Protein AF-A0A3S1THG5-F1 (afdb_monomer_lite)

Secondary structure (DSSP, 8-state):
--HHHHHHHHHHHHHHHHHHHHHT--HHHHHH--TTT--HHHHHHHTEETTEE-HHHHHHHHHHHHHHHHHHHHHHHHHHHHHHHHHS--

Radius of gyration: 18.38 Å; chains: 1; bounding box: 40×22×56 Å

Structure (mmCIF, N/CA/C/O backbone):
data_AF-A0A3S1THG5-F1
#
_entry.id   AF-A0A3S1THG5-F1
#
loop_
_atom_site.group_PDB
_atom_site.id
_atom_site.type_symbol
_atom_site.label_atom_id
_atom_site.label_alt_id
_atom_site.label_comp_id
_atom_site.label_asym_id
_atom_site.label_entity_id
_atom_site.label_seq_id
_atom_site.pdbx_PDB_ins_code
_atom_site.Cartn_x
_atom_site.Cartn_y
_atom_site.Cartn_z
_atom_site.occupancy
_atom_site.B_iso_or_equiv
_atom_site.auth_seq_id
_atom_site.auth_comp_id
_atom_site.auth_asym_id
_atom_site.auth_atom_id
_atom_site.pdbx_PDB_model_num
ATOM 1 N N . ARG A 1 1 ? -5.877 -8.289 29.674 1.00 56.34 1 ARG A N 1
ATOM 2 C CA . ARG A 1 1 ? -6.646 -8.516 28.420 1.00 56.34 1 ARG A CA 1
ATOM 3 C C . ARG A 1 1 ? -7.825 -7.531 28.279 1.00 56.34 1 ARG A C 1
ATOM 5 O O . ARG A 1 1 ? -8.912 -7.941 27.913 1.00 56.34 1 ARG A O 1
ATOM 12 N N . ILE A 1 2 ? -7.622 -6.238 28.560 1.00 67.00 2 ILE A N 1
ATOM 13 C CA . ILE A 1 2 ? -8.686 -5.206 28.484 1.00 67.00 2 ILE A CA 1
ATOM 14 C C . ILE A 1 2 ? -8.310 -4.119 27.464 1.00 67.00 2 ILE A C 1
ATOM 16 O O . ILE A 1 2 ? -9.158 -3.632 26.731 1.00 67.00 2 ILE A O 1
ATOM 20 N N . VAL A 1 3 ? -7.014 -3.812 27.344 1.00 74.12 3 VAL A N 1
ATOM 21 C CA . VAL A 1 3 ? -6.497 -2.736 26.481 1.00 74.12 3 VAL A CA 1
ATOM 22 C C . VAL A 1 3 ? -6.619 -3.047 24.979 1.00 74.12 3 VAL A C 1
ATOM 24 O O . VAL A 1 3 ? -6.971 -2.172 24.202 1.00 74.12 3 VAL A O 1
ATOM 27 N N . LEU A 1 4 ? -6.393 -4.299 24.557 1.00 72.19 4 LEU A N 1
ATOM 28 C CA . LEU A 1 4 ? -6.436 -4.701 23.138 1.00 72.19 4 LEU A CA 1
ATOM 29 C C . LEU A 1 4 ? -7.772 -4.409 22.416 1.00 72.19 4 LEU A C 1
ATOM 31 O O . LEU A 1 4 ? -7.722 -3.804 21.348 1.00 72.19 4 LEU A O 1
ATOM 35 N N . PRO A 1 5 ? -8.953 -4.798 22.942 1.00 70.19 5 PRO A N 1
ATOM 36 C CA . PRO A 1 5 ? -10.226 -4.528 22.266 1.00 70.19 5 PRO A CA 1
ATOM 37 C C . PRO A 1 5 ? -10.606 -3.040 22.260 1.00 70.19 5 PRO A C 1
ATOM 39 O O . PRO A 1 5 ? -11.219 -2.577 21.305 1.00 70.19 5 PRO A O 1
ATOM 42 N N . VAL A 1 6 ? -10.204 -2.272 23.278 1.00 72.81 6 VAL A N 1
ATOM 43 C CA . VAL A 1 6 ? -10.485 -0.826 23.357 1.00 72.81 6 VAL A CA 1
ATOM 44 C C . VAL A 1 6 ? -9.594 -0.030 22.397 1.00 72.81 6 VAL A C 1
ATOM 46 O O . VAL A 1 6 ? -10.052 0.926 21.778 1.00 72.81 6 VAL A O 1
ATOM 49 N N . SER A 1 7 ? -8.342 -0.455 22.207 1.00 78.44 7 SER A N 1
ATOM 50 C CA . SER A 1 7 ? -7.414 0.160 21.248 1.00 78.44 7 SER A CA 1
ATOM 51 C C . SER A 1 7 ? -7.599 -0.332 19.809 1.00 78.44 7 SER A C 1
ATOM 53 O O . SER A 1 7 ? -6.985 0.216 18.897 1.00 78.44 7 SER A O 1
ATOM 55 N N . MET A 1 8 ? -8.437 -1.345 19.577 1.00 75.75 8 MET A N 1
ATOM 56 C CA . MET A 1 8 ? -8.678 -1.956 18.266 1.00 75.75 8 MET A CA 1
ATOM 57 C C . MET A 1 8 ? -9.054 -0.955 17.152 1.00 75.75 8 MET A C 1
ATOM 59 O O . MET A 1 8 ? -8.446 -1.044 16.084 1.00 75.75 8 MET A O 1
ATOM 63 N N . PRO A 1 9 ? -9.958 0.031 17.355 1.00 74.44 9 PRO A N 1
ATOM 64 C CA . PRO A 1 9 ? -10.230 1.053 16.337 1.00 74.44 9 PRO A CA 1
ATOM 65 C C . PRO A 1 9 ? -9.019 1.957 16.054 1.00 74.44 9 PRO A C 1
ATOM 67 O O . PRO A 1 9 ? -8.782 2.318 14.903 1.00 74.44 9 PRO A O 1
ATOM 70 N N . GLY A 1 10 ? -8.211 2.275 17.072 1.00 79.06 10 GLY A N 1
ATOM 71 C CA . GLY A 1 10 ? -6.978 3.053 16.905 1.00 79.06 10 GLY A CA 1
ATOM 72 C C . GLY A 1 10 ? -5.892 2.284 16.146 1.00 79.06 10 GLY A C 1
ATOM 73 O O . GLY A 1 10 ? -5.256 2.832 15.249 1.00 79.06 10 GLY A O 1
ATOM 74 N N . ILE A 1 11 ? -5.727 0.993 16.443 1.00 82.88 11 ILE A N 1
ATOM 75 C CA . ILE A 1 11 ? -4.802 0.095 15.733 1.00 82.88 11 ILE A CA 1
ATOM 76 C C . ILE A 1 11 ? -5.246 -0.088 14.280 1.00 82.88 11 ILE A C 1
ATOM 78 O O . ILE A 1 11 ? -4.408 -0.067 13.383 1.00 82.88 11 ILE A O 1
ATOM 82 N N . ALA A 1 12 ? -6.551 -0.220 14.027 1.00 79.75 12 ALA A N 1
ATOM 83 C CA . ALA A 1 12 ? -7.089 -0.289 12.673 1.00 79.75 12 ALA A CA 1
ATOM 84 C C . ALA A 1 12 ? -6.800 1.000 11.885 1.00 79.75 12 ALA A C 1
ATOM 86 O O . ALA A 1 12 ? -6.320 0.927 10.756 1.00 79.75 12 ALA A O 1
ATOM 87 N N . ALA A 1 13 ? -7.011 2.175 12.487 1.00 79.75 13 ALA A N 1
ATOM 88 C CA . ALA A 1 13 ? -6.683 3.455 11.859 1.00 79.75 13 ALA A CA 1
ATOM 89 C C . ALA A 1 13 ? -5.179 3.583 11.555 1.00 79.75 13 ALA A C 1
ATOM 91 O O . ALA A 1 13 ? -4.806 3.906 10.428 1.00 79.75 13 ALA A O 1
ATOM 92 N N . ALA A 1 14 ? -4.314 3.264 12.523 1.00 84.56 14 ALA A N 1
ATOM 93 C CA . ALA A 1 14 ? -2.862 3.283 12.343 1.00 84.56 14 ALA A CA 1
ATOM 94 C C . ALA A 1 14 ? -2.395 2.282 11.274 1.00 84.56 14 ALA A C 1
ATOM 96 O O . ALA A 1 14 ? -1.540 2.610 10.456 1.00 84.56 14 ALA A O 1
ATOM 97 N N . GLY A 1 15 ? -2.985 1.086 11.238 1.00 85.81 15 GLY A N 1
ATOM 98 C CA . GLY A 1 15 ? -2.687 0.062 10.241 1.00 85.81 15 GLY A CA 1
ATOM 99 C C . GLY A 1 15 ? -3.049 0.508 8.829 1.00 85.81 15 GLY A C 1
ATOM 100 O O . GLY A 1 15 ? -2.271 0.295 7.902 1.00 85.81 15 GLY A O 1
ATOM 101 N N . VAL A 1 16 ? -4.188 1.185 8.655 1.00 83.25 16 VAL A N 1
ATOM 102 C CA . VAL A 1 16 ? -4.566 1.678 7.329 1.00 83.25 16 VAL A CA 1
ATOM 103 C C . VAL A 1 16 ? -3.752 2.901 6.915 1.00 83.25 16 VAL A C 1
ATOM 105 O O . VAL A 1 16 ? -3.327 2.971 5.765 1.00 83.25 16 VAL A O 1
ATOM 108 N N . LEU A 1 17 ? -3.465 3.834 7.825 1.00 83.12 17 LEU A N 1
ATOM 109 C CA . LEU A 1 17 ? -2.533 4.929 7.536 1.00 83.12 17 LEU A CA 1
ATOM 110 C C . LEU A 1 17 ? -1.149 4.393 7.148 1.00 83.12 17 LEU A C 1
ATOM 112 O O . LEU A 1 17 ? -0.583 4.835 6.152 1.00 83.12 17 LEU A O 1
ATOM 116 N N . GLY A 1 18 ? -0.642 3.393 7.874 1.00 88.06 18 GLY A N 1
ATOM 117 C CA . GLY A 1 18 ? 0.606 2.706 7.545 1.00 88.06 18 GLY A CA 1
ATOM 118 C C . GLY A 1 18 ? 0.560 2.036 6.173 1.00 88.06 18 GLY A C 1
ATOM 119 O O . GLY A 1 18 ? 1.503 2.169 5.398 1.00 88.06 18 GLY A O 1
ATOM 120 N N . PHE A 1 19 ? -0.556 1.387 5.829 1.00 87.38 19 PHE A N 1
ATOM 121 C CA . PHE A 1 19 ? -0.766 0.818 4.500 1.00 87.38 19 PHE A CA 1
ATOM 122 C C . PHE A 1 19 ? -0.746 1.890 3.406 1.00 87.38 19 PHE A C 1
ATOM 124 O O . PHE A 1 19 ? -0.045 1.721 2.416 1.00 87.38 19 PHE A O 1
ATOM 131 N N . ILE A 1 20 ? -1.461 3.005 3.584 1.00 84.56 20 ILE A N 1
ATOM 132 C CA . ILE A 1 20 ? -1.485 4.111 2.614 1.00 84.56 20 ILE A CA 1
ATOM 133 C C . ILE A 1 20 ? -0.077 4.678 2.414 1.00 84.56 20 ILE A C 1
ATOM 135 O O . ILE A 1 20 ? 0.330 4.894 1.274 1.00 84.56 20 ILE A O 1
ATOM 139 N N . LEU A 1 21 ? 0.672 4.896 3.497 1.00 86.44 21 LEU A N 1
ATOM 140 C CA . LEU A 1 21 ? 2.040 5.412 3.433 1.00 86.44 21 LEU A CA 1
ATOM 141 C C . LEU A 1 21 ? 2.974 4.439 2.707 1.00 86.44 21 LEU A C 1
ATOM 143 O O . LEU A 1 21 ? 3.671 4.847 1.785 1.00 86.44 21 LEU A O 1
ATOM 147 N N . ALA A 1 22 ? 2.948 3.156 3.072 1.00 87.62 22 ALA A N 1
ATOM 148 C CA . ALA A 1 22 ? 3.798 2.138 2.459 1.00 87.62 22 ALA A CA 1
ATOM 149 C C . ALA A 1 22 ? 3.438 1.875 0.988 1.00 87.62 22 ALA A C 1
ATOM 151 O O . ALA A 1 22 ? 4.320 1.648 0.167 1.00 87.62 22 ALA A O 1
ATOM 152 N N . TRP A 1 23 ? 2.150 1.926 0.639 1.00 87.31 23 TRP A N 1
ATOM 153 C CA . TRP A 1 23 ? 1.668 1.689 -0.722 1.00 87.31 23 TRP A CA 1
ATOM 154 C C . TRP A 1 23 ? 2.021 2.824 -1.690 1.00 87.31 23 TRP A C 1
ATOM 156 O O . TRP A 1 23 ? 2.239 2.577 -2.875 1.00 87.31 23 TRP A O 1
ATOM 166 N N . ASN A 1 24 ? 2.084 4.063 -1.195 1.00 84.50 24 ASN A N 1
ATOM 167 C CA . ASN A 1 24 ? 2.496 5.228 -1.981 1.00 84.50 24 ASN A CA 1
ATOM 168 C C . ASN A 1 24 ? 4.014 5.444 -1.990 1.00 84.50 24 ASN A C 1
ATOM 170 O O . ASN A 1 24 ? 4.491 6.342 -2.685 1.00 84.50 24 ASN A O 1
ATOM 174 N N . GLU A 1 25 ? 4.775 4.667 -1.220 1.00 87.94 25 GLU A N 1
ATOM 175 C CA . GLU A 1 25 ? 6.216 4.852 -1.133 1.00 87.94 25 GLU A CA 1
ATOM 176 C C . GLU A 1 25 ? 6.881 4.457 -2.464 1.00 87.94 25 GLU A C 1
ATOM 178 O O . GLU A 1 25 ? 6.829 3.305 -2.907 1.00 87.94 25 GLU A O 1
ATOM 183 N N . PHE A 1 26 ? 7.475 5.455 -3.122 1.00 87.06 26 PHE A N 1
ATOM 184 C CA . PHE A 1 26 ? 8.127 5.305 -4.418 1.00 87.06 26 PHE A CA 1
ATOM 185 C C . PHE A 1 26 ? 9.653 5.312 -4.321 1.00 87.06 26 PHE A C 1
ATOM 187 O O . PHE A 1 26 ? 10.301 4.582 -5.066 1.00 87.06 26 PHE A O 1
ATOM 194 N N . LEU A 1 27 ? 10.247 6.138 -3.454 1.00 85.81 27 LEU A N 1
ATOM 195 C CA . LEU A 1 27 ? 11.689 6.386 -3.476 1.00 85.81 27 LEU A CA 1
ATOM 196 C C . LEU A 1 27 ? 12.479 5.217 -2.890 1.00 85.81 27 LEU A C 1
ATOM 198 O O . LEU A 1 27 ? 13.437 4.763 -3.516 1.00 85.81 27 LEU A O 1
ATOM 202 N N . PHE A 1 28 ? 12.069 4.685 -1.738 1.00 86.94 28 PHE A N 1
ATOM 203 C CA . PHE A 1 28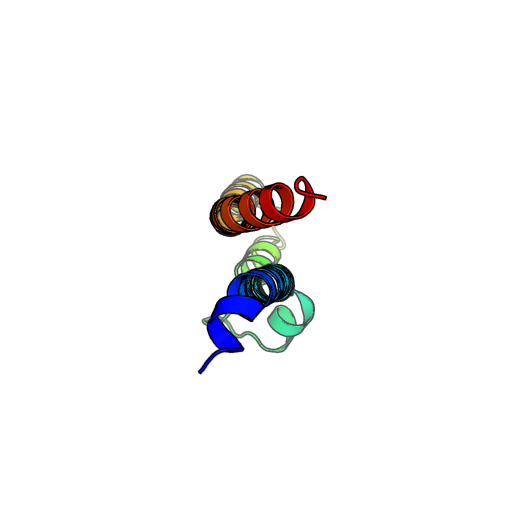 ? 12.665 3.455 -1.215 1.00 86.94 28 PHE A CA 1
ATOM 204 C C . PHE A 1 28 ? 12.419 2.298 -2.167 1.00 86.94 28 PHE A C 1
ATOM 206 O O . PHE A 1 28 ? 13.349 1.547 -2.453 1.00 86.94 28 PHE A O 1
ATOM 213 N N . ALA A 1 29 ? 11.202 2.166 -2.696 1.00 87.31 29 ALA A N 1
ATOM 214 C CA . ALA A 1 29 ? 10.911 1.113 -3.656 1.00 87.31 29 ALA A CA 1
ATOM 215 C C . ALA A 1 29 ? 11.813 1.213 -4.897 1.00 87.31 29 ALA A C 1
ATOM 217 O O . ALA A 1 29 ? 12.356 0.203 -5.330 1.00 87.31 29 ALA A O 1
ATOM 218 N N . LEU A 1 30 ? 12.042 2.404 -5.446 1.00 86.44 30 LEU A N 1
ATOM 219 C CA . LEU A 1 30 ? 12.902 2.601 -6.614 1.00 86.44 30 LEU A CA 1
ATOM 220 C C . LEU A 1 30 ? 14.359 2.205 -6.341 1.00 86.44 30 LEU A C 1
ATOM 222 O O . LEU A 1 30 ? 15.002 1.617 -7.204 1.00 86.44 30 LEU A O 1
ATOM 226 N N . VAL A 1 31 ? 14.874 2.527 -5.154 1.00 88.94 31 VAL A N 1
ATOM 227 C CA . VAL A 1 31 ? 16.283 2.300 -4.801 1.00 88.94 31 VAL A CA 1
ATOM 228 C C . VAL A 1 31 ? 16.550 0.851 -4.382 1.00 88.94 31 VAL A C 1
ATOM 230 O O . VAL A 1 31 ? 17.602 0.307 -4.708 1.00 88.94 31 VAL A O 1
ATOM 233 N N . LEU A 1 32 ? 15.622 0.222 -3.655 1.00 89.38 32 LEU A N 1
ATOM 234 C CA . LEU A 1 32 ? 15.805 -1.119 -3.085 1.00 89.38 32 LEU A CA 1
ATOM 235 C C . LEU A 1 32 ? 15.194 -2.247 -3.925 1.00 89.38 32 LEU A C 1
ATOM 237 O O . LEU A 1 32 ? 15.539 -3.411 -3.709 1.00 89.38 32 LEU A O 1
ATOM 241 N N . SER A 1 33 ? 14.266 -1.949 -4.840 1.00 86.88 33 SER A N 1
ATOM 242 C CA . SER A 1 33 ? 13.641 -2.989 -5.661 1.00 86.88 33 SER A CA 1
ATOM 243 C C . SER A 1 33 ? 14.520 -3.412 -6.836 1.00 86.88 33 SER A C 1
ATOM 245 O O . SER A 1 33 ? 15.279 -2.635 -7.408 1.00 86.88 33 SER A O 1
ATOM 247 N N . GLY A 1 34 ? 14.406 -4.687 -7.201 1.00 82.06 34 GLY A N 1
ATOM 248 C CA . GLY A 1 34 ? 15.009 -5.268 -8.392 1.00 82.06 34 GLY A CA 1
ATOM 249 C C . GLY A 1 34 ? 13.945 -5.687 -9.412 1.00 82.06 34 GLY A C 1
ATOM 250 O O . GLY A 1 34 ? 12.745 -5.554 -9.162 1.00 82.06 34 GLY A O 1
ATOM 251 N N . PRO A 1 35 ? 14.347 -6.293 -10.544 1.00 76.75 35 PRO A N 1
ATOM 252 C CA . PRO A 1 35 ? 13.445 -6.605 -11.660 1.00 76.75 35 PRO A CA 1
ATOM 253 C C . PRO A 1 35 ? 12.231 -7.479 -11.304 1.00 76.75 35 PRO A C 1
ATOM 255 O O . PRO A 1 35 ? 11.226 -7.454 -12.005 1.00 76.75 35 PRO A O 1
ATOM 258 N N . LYS A 1 36 ? 12.323 -8.272 -10.228 1.00 82.62 36 LYS A N 1
ATOM 259 C CA . LYS A 1 36 ? 11.252 -9.164 -9.750 1.00 82.62 36 LYS A CA 1
ATOM 260 C C . LYS A 1 36 ? 10.541 -8.666 -8.487 1.00 82.62 36 LYS A C 1
ATOM 262 O O . LYS A 1 36 ? 9.581 -9.296 -8.060 1.00 82.62 36 LYS A O 1
ATOM 267 N N . THR A 1 37 ? 11.019 -7.583 -7.878 1.00 86.00 37 THR A N 1
ATOM 268 C CA . THR A 1 37 ? 10.487 -7.034 -6.617 1.00 86.00 37 THR A CA 1
ATOM 269 C C . THR A 1 37 ? 10.001 -5.594 -6.763 1.00 86.00 37 THR A C 1
ATOM 271 O O . THR A 1 37 ? 9.686 -4.950 -5.765 1.00 86.00 37 THR A O 1
ATOM 274 N N . ALA A 1 38 ? 9.929 -5.089 -7.998 1.00 82.19 38 ALA A N 1
ATOM 275 C CA . ALA A 1 38 ? 9.397 -3.770 -8.299 1.00 82.19 38 ALA A CA 1
ATOM 276 C C . ALA A 1 38 ? 7.950 -3.646 -7.808 1.00 82.19 38 ALA A C 1
ATOM 278 O O . ALA A 1 38 ? 7.090 -4.476 -8.114 1.00 82.19 38 ALA A O 1
ATOM 279 N N . THR A 1 39 ? 7.685 -2.587 -7.049 1.00 86.44 39 THR A N 1
ATOM 280 C CA . THR A 1 39 ? 6.327 -2.232 -6.642 1.00 86.44 39 THR A CA 1
ATOM 281 C C . THR A 1 39 ? 5.569 -1.643 -7.828 1.00 86.44 39 THR A C 1
ATOM 283 O O . THR A 1 39 ? 6.166 -1.206 -8.815 1.00 86.44 39 THR A O 1
ATOM 286 N N . ILE A 1 40 ? 4.236 -1.614 -7.742 1.00 84.50 40 ILE A N 1
ATOM 287 C CA . ILE A 1 40 ? 3.387 -1.090 -8.821 1.00 84.50 40 ILE A CA 1
ATOM 288 C C . ILE A 1 40 ? 3.821 0.330 -9.245 1.00 84.50 40 ILE A C 1
ATOM 290 O O . ILE A 1 40 ? 4.031 0.522 -10.440 1.00 84.50 40 ILE A O 1
ATOM 294 N N . PRO A 1 41 ? 4.060 1.301 -8.337 1.00 82.25 41 PRO A N 1
ATOM 295 C CA . PRO A 1 41 ? 4.528 2.636 -8.725 1.00 82.25 41 PRO A CA 1
ATOM 296 C C . PRO A 1 41 ? 5.848 2.633 -9.515 1.00 82.25 41 PRO A C 1
ATOM 298 O O . PRO A 1 41 ? 5.973 3.340 -10.515 1.00 82.25 41 PRO A O 1
ATOM 301 N N . VAL A 1 42 ? 6.814 1.801 -9.115 1.00 84.88 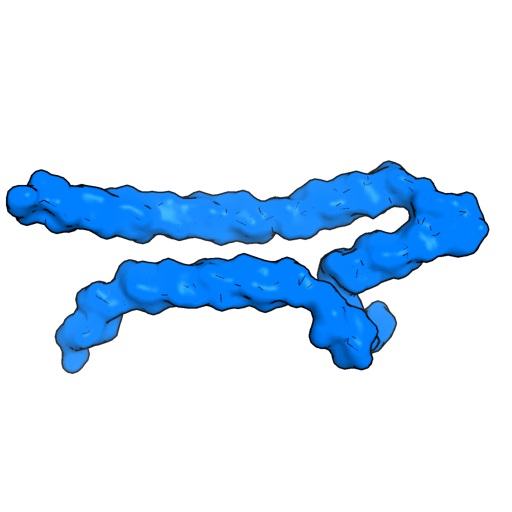42 VAL A N 1
ATOM 302 C CA . VAL A 1 42 ? 8.119 1.677 -9.790 1.00 84.88 42 VAL A CA 1
ATOM 303 C C . VAL A 1 42 ? 7.967 1.031 -11.166 1.00 84.88 42 VAL A C 1
ATOM 305 O O . VAL A 1 42 ? 8.526 1.516 -12.149 1.00 84.88 42 VAL A O 1
ATOM 308 N N . ALA A 1 43 ? 7.153 -0.021 -11.269 1.00 83.56 43 ALA A N 1
ATOM 309 C CA . ALA A 1 43 ? 6.861 -0.677 -12.538 1.00 83.56 43 ALA A CA 1
ATOM 310 C C . ALA A 1 43 ? 6.146 0.265 -13.522 1.00 83.56 43 ALA A C 1
ATOM 312 O O . ALA A 1 43 ? 6.463 0.263 -14.709 1.00 83.56 43 ALA A O 1
ATOM 313 N N . LEU A 1 44 ? 5.225 1.110 -13.041 1.00 83.62 44 LEU A N 1
ATOM 314 C CA . LEU A 1 44 ? 4.551 2.122 -13.862 1.00 83.62 44 LEU A CA 1
ATOM 315 C C . LEU A 1 44 ? 5.514 3.197 -14.364 1.00 83.62 44 LEU A C 1
ATOM 317 O O . LEU A 1 44 ? 5.417 3.601 -15.522 1.00 83.62 44 LEU A O 1
ATOM 321 N N . ALA A 1 45 ? 6.457 3.636 -13.528 1.00 81.81 45 ALA A N 1
ATOM 322 C CA . ALA A 1 45 ? 7.497 4.570 -13.946 1.00 81.81 45 ALA A CA 1
ATOM 323 C C . ALA A 1 45 ? 8.385 3.968 -15.050 1.00 81.81 45 ALA A C 1
ATOM 325 O O . ALA A 1 45 ? 8.705 4.654 -16.017 1.00 81.81 45 ALA A O 1
ATOM 326 N N . ALA A 1 46 ? 8.691 2.669 -14.977 1.00 77.81 46 ALA A N 1
ATOM 327 C CA . ALA A 1 46 ? 9.465 1.961 -15.999 1.00 77.81 46 ALA A CA 1
ATOM 328 C C . ALA A 1 46 ? 8.735 1.803 -17.354 1.00 77.81 46 ALA A C 1
ATOM 330 O O . ALA A 1 46 ? 9.379 1.552 -18.373 1.00 77.81 46 ALA A O 1
ATOM 331 N N . LEU A 1 47 ? 7.405 1.980 -17.408 1.00 75.50 47 LEU A N 1
ATOM 332 C CA . LEU A 1 47 ? 6.640 1.992 -18.667 1.00 75.50 47 LEU A CA 1
ATOM 333 C C . LEU A 1 47 ? 6.851 3.275 -19.491 1.00 75.50 47 LEU A C 1
ATOM 335 O O . LEU A 1 47 ? 6.413 3.344 -20.645 1.00 75.50 47 LEU A O 1
ATOM 339 N N . GLN A 1 48 ? 7.523 4.280 -18.925 1.00 69.56 48 GLN A N 1
ATOM 340 C CA . GLN A 1 48 ? 8.028 5.437 -19.657 1.00 69.56 48 GLN A CA 1
ATOM 341 C C . GLN A 1 48 ? 9.334 5.036 -20.360 1.00 69.56 48 GLN A C 1
ATOM 343 O O . GLN A 1 48 ? 10.418 5.091 -19.790 1.00 69.56 48 GLN A O 1
ATOM 348 N N . THR A 1 49 ? 9.223 4.549 -21.596 1.00 65.75 49 THR A N 1
ATOM 349 C CA . THR A 1 49 ? 10.361 4.091 -22.414 1.00 65.75 49 THR A CA 1
ATOM 350 C C . THR A 1 49 ? 10.809 5.189 -23.390 1.00 65.75 49 THR A C 1
ATOM 352 O O . THR A 1 49 ? 10.017 6.059 -23.746 1.00 65.75 49 THR A O 1
ATOM 355 N N . SER A 1 50 ? 12.044 5.117 -23.906 1.00 57.72 50 SER A N 1
ATOM 356 C CA . SER A 1 50 ? 12.600 6.051 -24.910 1.00 57.72 50 SER A CA 1
ATOM 357 C C . SER A 1 50 ? 11.775 6.218 -26.198 1.00 57.72 50 SER A C 1
ATOM 359 O O . SER A 1 50 ? 11.997 7.173 -26.931 1.00 57.72 50 SER A O 1
ATOM 361 N N . ASN A 1 51 ? 10.814 5.328 -26.470 1.00 62.09 51 ASN A N 1
ATOM 362 C CA . ASN A 1 51 ? 9.902 5.401 -27.623 1.00 62.09 51 ASN A CA 1
ATOM 363 C C . ASN A 1 51 ? 8.597 6.176 -27.336 1.00 62.09 51 ASN A C 1
ATOM 365 O O . ASN A 1 51 ? 7.689 6.172 -28.165 1.00 62.09 51 ASN A O 1
ATOM 369 N N . GLY A 1 52 ? 8.484 6.817 -26.168 1.00 66.75 52 GLY A N 1
ATOM 370 C CA . GLY A 1 52 ? 7.302 7.561 -25.737 1.00 66.75 52 GLY A CA 1
ATOM 371 C C . GLY A 1 52 ? 6.530 6.873 -24.610 1.00 66.75 52 GLY A C 1
ATOM 372 O O . GLY A 1 52 ? 6.734 5.700 -24.284 1.00 66.75 52 GLY A O 1
ATOM 373 N N . VAL A 1 53 ? 5.625 7.628 -23.987 1.00 72.69 53 VAL A N 1
ATOM 374 C CA . VAL A 1 53 ? 4.801 7.130 -22.881 1.00 72.69 53 VAL A CA 1
ATOM 375 C C . VAL A 1 53 ? 3.733 6.192 -23.436 1.00 72.69 53 VAL A C 1
ATOM 377 O O . VAL A 1 53 ? 2.887 6.595 -24.233 1.00 72.69 53 VAL A O 1
ATOM 380 N N . GLN A 1 54 ? 3.721 4.940 -22.979 1.00 78.19 54 GLN A N 1
ATOM 381 C CA . GLN A 1 54 ? 2.639 4.000 -23.278 1.00 78.19 54 GLN A CA 1
ATOM 382 C C . GLN A 1 54 ? 1.409 4.332 -22.422 1.00 78.19 54 GLN A C 1
ATOM 384 O O . GLN A 1 54 ? 1.075 3.596 -21.494 1.00 78.19 54 GLN A O 1
ATOM 389 N N . ILE A 1 55 ? 0.741 5.450 -22.735 1.00 80.88 55 ILE A N 1
ATOM 390 C CA . ILE A 1 55 ? -0.353 6.036 -21.940 1.00 80.88 55 ILE A CA 1
ATOM 391 C C . ILE A 1 55 ? -1.417 4.986 -21.613 1.00 80.88 55 ILE A C 1
ATOM 393 O O . ILE A 1 55 ? -1.788 4.847 -20.456 1.00 80.88 55 ILE A O 1
ATOM 397 N N . ALA A 1 56 ? -1.825 4.164 -22.587 1.00 82.88 56 ALA A N 1
ATOM 398 C CA . ALA A 1 56 ? -2.809 3.102 -22.365 1.00 82.88 56 ALA A CA 1
ATOM 399 C C . ALA A 1 56 ? -2.394 2.104 -21.263 1.00 82.88 56 ALA A C 1
ATOM 401 O O . ALA A 1 56 ? -3.209 1.736 -20.418 1.00 82.88 56 ALA A O 1
ATOM 402 N N . LYS A 1 57 ? -1.119 1.689 -21.232 1.00 82.06 57 LYS A N 1
ATOM 403 C CA . LYS A 1 57 ? -0.608 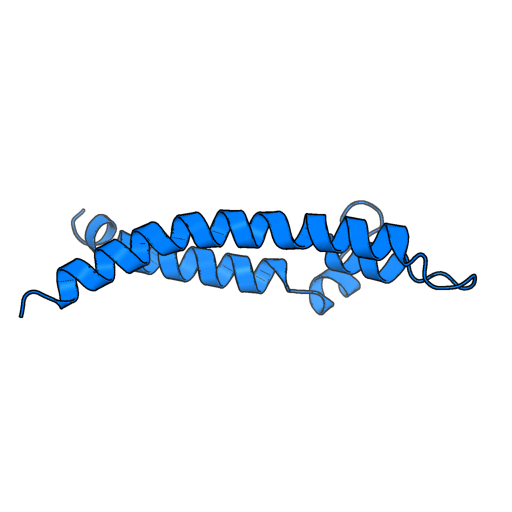0.748 -20.221 1.00 82.06 57 LYS A CA 1
ATOM 404 C C . LYS A 1 57 ? -0.417 1.421 -18.865 1.00 82.06 57 LYS A C 1
ATOM 406 O O . LYS A 1 57 ? -0.739 0.821 -17.843 1.00 82.06 57 LYS A O 1
ATOM 411 N N . VAL A 1 58 ? 0.057 2.667 -18.859 1.00 85.31 58 VAL A N 1
ATOM 412 C CA . VAL A 1 58 ? 0.201 3.466 -17.636 1.00 85.31 58 VAL A CA 1
ATOM 413 C C . VAL A 1 58 ? -1.167 3.703 -16.998 1.00 85.31 58 VAL A C 1
ATOM 415 O O . VAL A 1 58 ? -1.339 3.406 -15.822 1.00 85.31 58 VAL A O 1
ATOM 418 N N . SER A 1 59 ? -2.170 4.141 -17.762 1.00 85.06 59 SER A N 1
ATOM 419 C CA . SER A 1 59 ? -3.534 4.355 -17.266 1.00 85.06 59 SER A CA 1
ATOM 420 C C . SER A 1 59 ? -4.158 3.073 -16.714 1.00 85.06 59 SER A C 1
ATOM 422 O O . SER A 1 59 ? -4.703 3.096 -15.613 1.00 85.06 59 SER A O 1
ATOM 424 N N . ALA A 1 60 ? -4.038 1.943 -17.422 1.00 86.62 60 ALA A N 1
ATOM 425 C CA . ALA A 1 60 ? -4.531 0.656 -16.930 1.00 86.62 60 ALA A CA 1
ATOM 426 C C . ALA A 1 60 ? -3.868 0.261 -15.602 1.00 86.62 60 ALA A C 1
ATOM 428 O O . ALA A 1 60 ? -4.538 -0.150 -14.655 1.00 86.62 60 ALA A O 1
ATOM 429 N N . GLY A 1 61 ? -2.553 0.437 -15.503 1.00 86.56 61 GLY A N 1
ATOM 430 C CA . GLY A 1 61 ? -1.817 0.125 -14.291 1.00 86.56 61 GLY A CA 1
ATOM 431 C C . GLY A 1 61 ? -2.092 1.093 -13.129 1.00 86.56 61 GLY A C 1
ATOM 432 O O . GLY A 1 61 ? -2.125 0.657 -11.982 1.00 86.56 61 GLY A O 1
ATOM 433 N N . VAL A 1 62 ? -2.396 2.367 -13.400 1.00 86.38 62 VAL A N 1
ATOM 434 C CA . VAL A 1 62 ? -2.863 3.333 -12.386 1.00 86.38 62 VA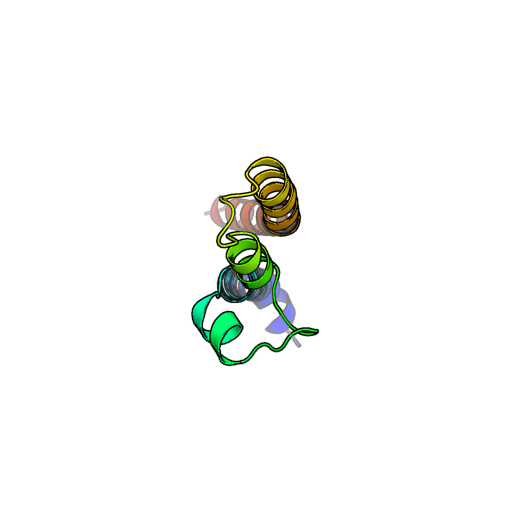L A CA 1
ATOM 435 C C . VAL A 1 62 ? -4.231 2.932 -11.831 1.00 86.38 62 VAL A C 1
ATOM 437 O O . VAL A 1 62 ? -4.427 2.962 -10.618 1.00 86.38 62 VAL A O 1
ATOM 440 N N . VAL A 1 63 ? -5.166 2.486 -12.676 1.00 89.06 63 VAL A N 1
ATOM 441 C CA . VAL A 1 63 ? -6.466 1.967 -12.209 1.00 89.06 63 VAL A CA 1
ATOM 442 C C . VAL A 1 63 ? -6.268 0.765 -11.279 1.00 89.06 63 VAL A C 1
ATOM 444 O O . VAL A 1 63 ? -6.883 0.699 -10.213 1.00 89.06 63 VAL A O 1
ATOM 447 N N . LEU A 1 64 ? -5.355 -0.147 -11.630 1.00 87.44 64 LEU A N 1
ATOM 448 C CA . LEU A 1 64 ? -4.986 -1.274 -10.767 1.00 87.44 64 LEU A CA 1
ATOM 449 C C . LEU A 1 64 ? -4.304 -0.825 -9.465 1.00 87.44 64 LEU A C 1
ATOM 451 O O . LEU A 1 64 ? -4.542 -1.426 -8.420 1.00 87.44 64 LEU A O 1
ATOM 455 N N . ALA A 1 65 ? -3.500 0.240 -9.497 1.00 87.19 65 ALA A N 1
ATOM 456 C CA . ALA A 1 65 ? -2.843 0.794 -8.313 1.00 87.19 65 ALA A CA 1
ATOM 457 C C . ALA A 1 65 ? -3.832 1.431 -7.319 1.00 87.19 65 ALA A C 1
ATOM 459 O O . ALA A 1 65 ? -3.587 1.402 -6.112 1.00 87.19 65 ALA A O 1
ATOM 460 N N . ILE A 1 66 ? -4.950 1.980 -7.811 1.00 88.25 66 ILE A N 1
ATOM 461 C CA . ILE A 1 66 ? -5.992 2.630 -6.997 1.00 88.25 66 ILE A CA 1
ATOM 462 C C . ILE A 1 66 ? -6.918 1.607 -6.319 1.00 88.25 66 ILE A C 1
ATOM 464 O O . ILE A 1 66 ? -7.386 1.851 -5.205 1.00 88.25 66 ILE A O 1
ATOM 468 N N . LEU A 1 67 ? -7.168 0.450 -6.942 1.00 89.25 67 LEU A N 1
ATOM 469 C CA . LEU A 1 67 ? -8.034 -0.614 -6.405 1.00 89.25 67 LEU A CA 1
ATOM 470 C C . LEU A 1 67 ? -7.797 -0.939 -4.914 1.00 89.25 67 LEU A C 1
ATOM 472 O O . LEU A 1 67 ? -8.758 -0.902 -4.143 1.00 89.25 67 LEU A O 1
ATOM 476 N N . PRO A 1 68 ? -6.565 -1.230 -4.462 1.00 84.75 68 PRO A N 1
ATOM 477 C CA . PRO A 1 68 ? -6.315 -1.563 -3.063 1.00 84.75 68 PRO A CA 1
ATOM 478 C C . PRO A 1 68 ? -6.571 -0.399 -2.101 1.00 84.75 68 PRO A C 1
ATOM 480 O O . PRO A 1 68 ? -7.027 -0.647 -0.986 1.00 84.75 68 PRO A O 1
ATOM 483 N N . LEU A 1 69 ? -6.377 0.861 -2.517 1.00 84.50 69 LEU A N 1
ATOM 484 C CA . LEU A 1 69 ? -6.784 2.015 -1.703 1.00 84.50 69 LEU A CA 1
ATOM 485 C C . LEU A 1 69 ? -8.306 2.090 -1.557 1.00 84.50 69 LEU A C 1
ATOM 487 O O . LEU A 1 69 ? -8.803 2.395 -0.475 1.00 84.50 69 LEU A O 1
ATOM 491 N N . VAL A 1 70 ? -9.053 1.794 -2.622 1.00 86.94 70 VAL A N 1
ATOM 492 C CA . VAL A 1 70 ? -10.525 1.759 -2.586 1.00 86.94 70 VAL A CA 1
ATOM 493 C C . VAL A 1 70 ? -11.024 0.629 -1.684 1.00 86.94 70 VAL A C 1
ATOM 495 O O . VAL A 1 70 ? -11.966 0.808 -0.915 1.00 86.94 70 VAL A O 1
ATOM 498 N N . VAL A 1 71 ? -10.374 -0.533 -1.728 1.00 86.25 71 VAL A N 1
ATOM 499 C CA . VAL A 1 71 ? -10.683 -1.642 -0.820 1.00 86.25 71 VAL A CA 1
ATOM 500 C C . VAL A 1 71 ? -10.381 -1.240 0.624 1.00 86.25 71 VAL A C 1
ATOM 502 O O . VAL A 1 71 ? -11.253 -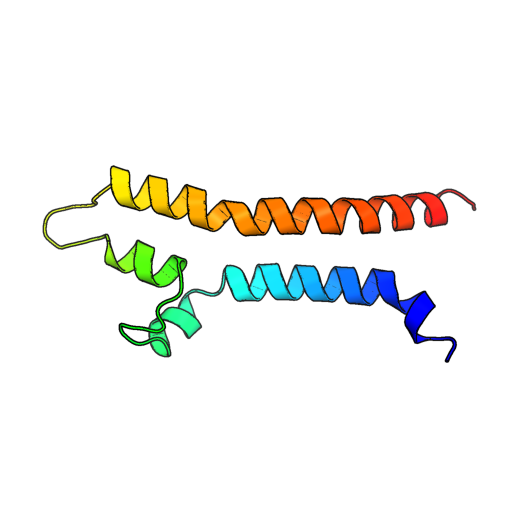1.372 1.483 1.00 86.25 71 VAL A O 1
ATOM 505 N N . ALA A 1 72 ? -9.192 -0.691 0.890 1.00 82.12 72 ALA A N 1
ATOM 506 C CA . ALA A 1 72 ? -8.787 -0.238 2.217 1.00 82.12 72 ALA A CA 1
ATOM 507 C C . ALA A 1 72 ? -9.735 0.836 2.771 1.00 82.12 72 ALA A C 1
ATOM 509 O O . ALA A 1 72 ? -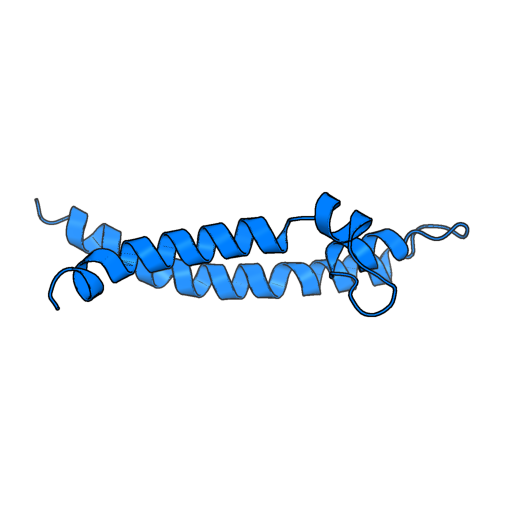10.155 0.742 3.924 1.00 82.12 72 ALA A O 1
ATOM 510 N N . SER A 1 73 ? -10.149 1.810 1.956 1.00 79.00 73 SER A N 1
ATOM 511 C CA . SER A 1 73 ? -11.061 2.875 2.386 1.00 79.00 73 SER A CA 1
ATOM 512 C C . SER A 1 73 ? -12.424 2.337 2.827 1.00 79.00 73 SER A C 1
ATOM 514 O O . SER A 1 73 ? -12.965 2.808 3.827 1.00 79.00 73 SER A O 1
ATOM 516 N N . ARG A 1 74 ? -12.941 1.281 2.184 1.00 81.00 74 ARG A N 1
ATOM 517 C CA . ARG A 1 74 ? -14.178 0.608 2.612 1.00 81.00 74 ARG A CA 1
ATOM 518 C C . ARG A 1 74 ? -14.048 -0.022 4.003 1.00 81.00 74 ARG A C 1
ATOM 520 O O . ARG A 1 74 ? -15.005 0.001 4.778 1.00 81.00 74 ARG A O 1
ATOM 527 N N . PHE A 1 75 ? -12.877 -0.567 4.340 1.00 75.06 75 PHE A N 1
ATOM 528 C CA . PHE A 1 75 ? -12.607 -1.079 5.687 1.00 75.06 75 PHE A CA 1
ATOM 529 C C . PHE A 1 75 ? -12.513 0.056 6.709 1.00 75.06 75 PHE A C 1
ATOM 531 O O . PHE A 1 75 ? -13.143 -0.038 7.761 1.00 75.06 75 PHE A O 1
ATOM 538 N N . ILE A 1 76 ? -11.813 1.151 6.387 1.00 72.44 76 ILE A N 1
ATOM 539 C CA . ILE A 1 76 ? -11.706 2.330 7.266 1.00 72.44 76 ILE A CA 1
ATOM 540 C C . ILE A 1 76 ? -13.081 2.916 7.580 1.00 72.44 76 ILE A C 1
ATOM 542 O O . ILE A 1 76 ? -13.352 3.242 8.732 1.00 72.44 76 ILE A O 1
ATOM 546 N N . GLN A 1 77 ? -13.952 3.053 6.574 1.00 70.06 77 GLN A N 1
ATOM 547 C CA . GLN A 1 77 ? -15.281 3.647 6.741 1.00 70.06 77 GLN A CA 1
ATOM 548 C C . GLN A 1 77 ? -16.072 2.958 7.856 1.00 70.06 77 GLN A C 1
ATOM 550 O O . GLN A 1 77 ? -16.710 3.635 8.654 1.00 70.06 77 GLN A O 1
ATOM 555 N N . ARG A 1 78 ? -15.969 1.630 7.991 1.00 67.56 78 ARG A N 1
ATOM 556 C CA . ARG A 1 78 ? -16.600 0.892 9.096 1.00 67.56 78 ARG A CA 1
ATOM 557 C C . ARG A 1 78 ? -16.087 1.321 10.474 1.00 67.56 78 ARG A C 1
ATOM 559 O O . ARG A 1 78 ? -16.889 1.447 11.395 1.00 67.56 78 ARG A O 1
ATOM 566 N N . PHE A 1 79 ? -14.785 1.566 10.613 1.00 64.69 79 PHE A N 1
ATOM 567 C CA . PHE A 1 79 ? -14.175 1.998 11.874 1.00 64.69 79 PHE A CA 1
ATOM 568 C C . PHE A 1 79 ? -14.442 3.478 12.178 1.00 64.69 79 PHE A C 1
ATOM 570 O O . PHE A 1 79 ? -14.717 3.818 13.327 1.00 64.69 79 PHE A O 1
ATOM 577 N N . ILE A 1 80 ? -14.435 4.347 11.161 1.00 64.25 80 ILE A N 1
ATOM 578 C CA . ILE A 1 80 ? -14.794 5.766 11.313 1.00 64.25 80 ILE A CA 1
ATOM 579 C C . ILE A 1 80 ? -16.263 5.907 11.730 1.00 64.25 80 ILE A C 1
ATOM 581 O O . ILE A 1 80 ? -16.555 6.654 12.658 1.00 64.25 80 ILE A O 1
ATOM 585 N N . VAL A 1 81 ? -17.183 5.162 11.107 1.00 61.88 81 VAL A N 1
ATOM 586 C CA . VAL A 1 81 ? -18.615 5.201 11.457 1.00 61.88 81 VAL A CA 1
ATOM 587 C C . VAL A 1 81 ? -18.845 4.751 12.902 1.00 61.88 81 VAL A C 1
ATOM 589 O O . VAL A 1 81 ? -19.594 5.405 13.621 1.00 61.88 81 VAL A O 1
ATOM 592 N N . GLN A 1 82 ? -18.153 3.701 13.363 1.00 60.03 82 GLN A N 1
ATOM 593 C CA . GLN A 1 82 ? -18.216 3.271 14.766 1.00 60.03 82 GLN A CA 1
ATOM 594 C C . GLN A 1 82 ? -17.645 4.330 15.725 1.00 60.03 82 GLN A C 1
ATOM 596 O O . GLN A 1 82 ? -18.257 4.614 16.755 1.00 60.03 82 GLN A O 1
ATOM 601 N N . GLY A 1 83 ? -16.519 4.963 15.379 1.00 59.50 83 GLY A N 1
ATOM 602 C CA . GLY A 1 83 ? -15.920 6.043 16.171 1.00 59.50 83 GLY A CA 1
ATOM 603 C C . GLY A 1 83 ? -16.814 7.284 16.292 1.00 59.50 83 GLY A C 1
ATOM 604 O O . GLY A 1 83 ? -16.915 7.859 17.374 1.00 59.50 83 GLY A O 1
ATOM 605 N N . LEU A 1 84 ? -17.526 7.651 15.220 1.00 56.06 84 LEU A N 1
ATOM 606 C CA . LEU A 1 84 ? -18.481 8.767 15.211 1.00 56.06 84 LEU A CA 1
ATOM 607 C C . LEU A 1 84 ? -19.712 8.489 16.091 1.00 56.06 84 LEU A C 1
ATOM 609 O O . LEU A 1 84 ? -20.159 9.378 16.812 1.00 56.06 84 LEU A O 1
ATOM 613 N N . THR A 1 85 ? -20.232 7.256 16.105 1.00 59.59 85 THR A N 1
ATOM 614 C CA . THR A 1 85 ? -21.381 6.895 16.957 1.00 59.59 85 THR A CA 1
ATOM 615 C C . THR A 1 85 ? -21.068 6.889 18.454 1.00 59.59 85 THR A C 1
ATOM 617 O O . THR A 1 85 ? -21.944 7.223 19.245 1.00 59.59 85 THR A O 1
ATOM 620 N N . PHE A 1 86 ? -19.831 6.577 18.860 1.00 54.03 86 PHE A N 1
ATOM 621 C CA . PHE A 1 86 ? -19.420 6.675 20.269 1.00 54.03 86 PHE A CA 1
ATOM 622 C C . PHE A 1 86 ? -19.136 8.121 20.713 1.00 54.03 86 PHE A C 1
ATOM 624 O O . PHE A 1 86 ? -19.245 8.414 21.900 1.00 54.03 86 PHE A O 1
ATOM 631 N N . GLY A 1 87 ? -18.810 9.026 19.782 1.00 54.75 87 GLY A N 1
ATOM 632 C CA . GLY A 1 87 ? -18.610 10.454 20.061 1.00 54.75 87 GLY A CA 1
ATOM 633 C C . GLY A 1 87 ? -19.898 11.283 20.134 1.00 54.75 87 GLY A C 1
ATOM 634 O O . GLY A 1 87 ? -19.874 12.367 20.699 1.00 54.75 87 GLY A O 1
ATOM 635 N N . SER A 1 88 ? -21.019 10.784 19.594 1.00 46.53 88 SER A N 1
ATOM 636 C CA . SER A 1 88 ? -22.319 11.486 19.584 1.00 46.53 88 SER A CA 1
ATOM 637 C C . SER A 1 88 ? -23.189 11.225 20.823 1.00 46.53 88 SER A C 1
ATOM 639 O O . SER A 1 88 ? -24.275 11.790 20.937 1.00 46.53 88 SER A O 1
ATOM 641 N N . VAL A 1 89 ? -22.736 10.376 21.748 1.00 45.91 89 VAL A N 1
ATOM 642 C CA . VAL A 1 89 ? -23.332 10.213 23.082 1.00 45.91 89 VAL A CA 1
ATOM 643 C C . VAL A 1 89 ? -22.404 10.818 24.132 1.00 45.91 89 VAL A C 1
ATOM 645 O O . VAL A 1 89 ? -21.782 10.109 24.923 1.00 45.91 89 VAL A O 1
ATOM 648 N N . LYS A 1 90 ? -22.304 12.148 24.099 1.00 39.31 90 LYS A N 1
ATOM 649 C CA . LYS A 1 90 ? -22.212 13.045 25.258 1.00 39.31 90 LYS A CA 1
ATOM 650 C C . LYS A 1 90 ? -22.475 14.477 24.817 1.00 39.31 90 LYS A C 1
ATOM 652 O O . LYS A 1 90 ? -21.846 14.900 23.827 1.00 39.31 90 LYS A O 1
#

pLDDT: mean 77.42, std 11.44, range [39.31, 89.38]

Foldseek 3Di:
DPVCVVCVLVVLVVVLVVVVCVLPDDPCLCVVDDPVRRHLNNVLVVCQDPVGRPVVVSVVSVVVSCVVVVVSVVVNVVSVVVVVVVVVPD

Sequence (90 aa):
RIVLPVSMPGIAAAGVLGFILAWNEFLFALVLSGPKTATIPVALAALQTSNGVQIAKVSAGVVLAILPLVVASRFIQRFIVQGLTFGSVK